Protein AF-A0A7X9QAF2-F1 (afdb_monomer_lite)

Sequence (113 aa):
MKENDALYNFYIQILHEELKFATGCTEPIAIAFCAAKAKDLLGSMPTEVKIIASGNVIKNAKSVVVPNTGGLRGVLSAAAAGIVVGKPCLELQILNDVSDEQKQEIRDFLNNT

Foldseek 3Di:
DDCPDPVNVVVVVVCVVPDDDAQPDQLLLVLLLVLLVVLVVVVHQDPDDDDDDDPVSQVVQAADADPPLVGDGGNLLSSLLSRLLNCNVCPRCSNVDADPVSSVSSVVVVVND

Secondary structure (DSSP, 8-state):
--TT-HHHHHHHHHHHHH----SS-HHHHHHHHHHHHHHHHHTS--S-------HHHHHHHTTSBPTTSSS-BHHHHHHHHHHHH--GGGGGGTTS---HHHHHHHHHHHH--

Structure (mmCIF, N/CA/C/O backbone):
data_AF-A0A7X9QAF2-F1
#
_entry.id   AF-A0A7X9QAF2-F1
#
loop_
_atom_site.group_PDB
_atom_site.id
_atom_site.type_symbol
_atom_site.label_atom_id
_atom_site.label_alt_id
_atom_site.label_comp_id
_atom_site.label_asym_id
_atom_site.label_entity_id
_atom_site.label_seq_id
_atom_site.pdbx_PDB_ins_code
_atom_site.Cartn_x
_atom_site.Cartn_y
_atom_site.Cartn_z
_atom_site.occupancy
_atom_site.B_iso_or_equiv
_atom_site.auth_seq_id
_atom_site.auth_comp_id
_atom_site.auth_asym_id
_atom_site.auth_atom_id
_atom_site.pdbx_PDB_model_num
ATOM 1 N N . MET A 1 1 ? 28.102 3.390 -27.218 1.00 63.66 1 MET A N 1
ATOM 2 C CA . MET A 1 1 ? 26.988 3.940 -28.023 1.00 63.66 1 MET A CA 1
ATOM 3 C C . MET A 1 1 ? 26.952 5.443 -27.835 1.00 63.66 1 MET A C 1
ATOM 5 O O . MET A 1 1 ? 27.233 5.892 -26.732 1.00 63.66 1 MET A O 1
ATOM 9 N N . LYS A 1 2 ? 26.682 6.206 -28.896 1.00 74.94 2 LYS A N 1
ATOM 10 C CA . LYS A 1 2 ? 26.456 7.658 -28.802 1.00 74.94 2 LYS A CA 1
ATOM 11 C C . LYS A 1 2 ? 24.963 7.893 -28.537 1.00 74.94 2 LYS A C 1
ATOM 13 O O . LYS A 1 2 ? 24.159 7.112 -29.031 1.00 74.94 2 LYS A O 1
ATOM 18 N N . GLU A 1 3 ? 24.599 8.950 -27.810 1.00 65.81 3 GLU A N 1
ATOM 19 C CA . GLU A 1 3 ? 23.197 9.266 -27.452 1.00 65.81 3 GLU A CA 1
ATOM 20 C C . GLU A 1 3 ? 22.252 9.417 -28.665 1.00 65.81 3 GLU A C 1
ATOM 22 O O . GLU A 1 3 ? 21.051 9.244 -28.529 1.00 65.81 3 GLU A O 1
ATOM 27 N N . ASN A 1 4 ? 22.779 9.651 -29.874 1.00 70.00 4 ASN A N 1
ATOM 28 C CA . ASN A 1 4 ? 21.989 9.782 -31.109 1.00 70.00 4 ASN A CA 1
ATOM 29 C C . ASN A 1 4 ? 21.878 8.486 -31.939 1.00 70.00 4 ASN A C 1
ATOM 31 O O . ASN A 1 4 ? 21.509 8.536 -33.112 1.00 70.00 4 ASN A O 1
ATOM 35 N N . ASP A 1 5 ? 22.246 7.333 -31.379 1.00 89.62 5 ASP A N 1
ATOM 36 C CA . ASP A 1 5 ? 22.100 6.035 -32.046 1.00 89.62 5 ASP A CA 1
ATOM 37 C C . ASP A 1 5 ? 20.641 5.545 -31.957 1.00 89.62 5 ASP A C 1
ATOM 39 O O . ASP A 1 5 ? 20.029 5.575 -30.888 1.00 89.62 5 ASP A O 1
ATOM 43 N N . ALA A 1 6 ? 20.072 5.063 -33.066 1.00 89.56 6 ALA A N 1
ATOM 44 C CA . ALA A 1 6 ? 18.711 4.523 -33.099 1.00 89.56 6 ALA A CA 1
ATOM 45 C C . ALA A 1 6 ? 18.531 3.364 -32.102 1.00 89.56 6 ALA A C 1
ATOM 47 O O . ALA A 1 6 ? 17.483 3.251 -31.467 1.00 89.56 6 ALA A O 1
ATOM 48 N N . LEU A 1 7 ? 19.576 2.551 -31.905 1.00 91.69 7 LEU A N 1
ATOM 49 C CA . LEU A 1 7 ? 19.562 1.469 -30.924 1.00 91.69 7 LEU A CA 1
ATOM 50 C C . LEU A 1 7 ? 19.567 1.997 -29.479 1.00 91.69 7 LEU A C 1
ATOM 52 O O . LEU A 1 7 ? 18.926 1.416 -28.608 1.00 91.69 7 LEU A O 1
ATOM 56 N N . TYR A 1 8 ? 20.259 3.112 -29.220 1.00 92.88 8 TYR A N 1
ATOM 57 C CA . TYR A 1 8 ? 20.258 3.766 -27.908 1.00 92.88 8 TYR A CA 1
ATOM 58 C C . TYR A 1 8 ? 18.861 4.288 -27.564 1.00 92.88 8 TYR A C 1
ATOM 60 O O . TYR A 1 8 ? 18.330 3.954 -26.506 1.00 92.88 8 TYR A O 1
ATOM 68 N N . ASN A 1 9 ? 18.234 5.019 -28.488 1.00 92.56 9 ASN A N 1
ATOM 69 C CA . ASN A 1 9 ? 16.885 5.551 -28.294 1.00 92.56 9 ASN A CA 1
ATOM 70 C C . ASN A 1 9 ? 15.840 4.442 -28.113 1.00 92.56 9 ASN A C 1
ATOM 72 O O . ASN A 1 9 ? 14.953 4.577 -27.274 1.00 92.56 9 ASN A O 1
ATOM 76 N N . PHE A 1 10 ? 15.981 3.323 -28.831 1.00 94.31 10 PHE A N 1
ATOM 77 C CA . PHE A 1 10 ? 15.115 2.156 -28.654 1.00 94.31 10 PHE A CA 1
ATOM 78 C C . PHE A 1 10 ? 15.210 1.568 -27.237 1.00 94.31 10 PHE A C 1
ATOM 80 O O . PHE A 1 10 ? 14.186 1.301 -26.612 1.00 94.31 10 PHE A O 1
ATOM 87 N N . TYR A 1 11 ? 16.418 1.424 -26.680 1.00 94.25 11 TYR A N 1
ATOM 88 C CA . TYR A 1 11 ? 16.568 0.954 -25.300 1.00 94.25 11 TYR A CA 1
ATOM 89 C C . TYR A 1 11 ? 16.025 1.945 -24.271 1.00 94.25 11 TYR A C 1
ATOM 91 O O . TYR A 1 11 ? 15.385 1.523 -23.312 1.00 94.25 11 TYR A O 1
ATOM 99 N N . ILE A 1 12 ? 16.236 3.249 -24.465 1.00 92.75 12 ILE A N 1
ATOM 100 C CA . ILE A 1 12 ? 15.651 4.273 -23.589 1.00 92.75 12 ILE A CA 1
ATOM 101 C C . ILE A 1 12 ? 14.121 4.200 -23.617 1.00 92.75 12 ILE A C 1
ATOM 103 O O . ILE A 1 12 ? 13.489 4.272 -22.564 1.00 92.75 12 ILE A O 1
ATOM 107 N N . GLN A 1 13 ? 13.523 3.989 -24.791 1.00 94.00 13 GLN A N 1
ATOM 108 C CA . GLN A 1 13 ? 12.080 3.815 -24.908 1.00 94.00 13 GLN A CA 1
ATOM 109 C C . GLN A 1 13 ? 11.587 2.589 -24.126 1.00 94.00 13 GLN A C 1
ATOM 111 O O . GLN A 1 13 ? 10.664 2.728 -23.328 1.00 94.00 13 GLN A O 1
ATOM 116 N N . ILE A 1 14 ? 12.242 1.430 -24.268 1.00 94.12 14 ILE A N 1
ATOM 117 C CA . ILE A 1 14 ? 11.908 0.229 -23.480 1.00 94.12 14 ILE A CA 1
ATOM 118 C C . ILE A 1 14 ? 11.986 0.529 -21.980 1.00 94.12 14 ILE A C 1
ATOM 120 O O . ILE A 1 14 ? 11.099 0.152 -21.223 1.00 94.12 14 ILE A O 1
ATOM 124 N N . LEU A 1 15 ? 13.023 1.238 -21.530 1.00 93.75 15 LEU A N 1
ATOM 125 C CA . LEU A 1 15 ? 13.149 1.597 -20.119 1.00 93.75 15 LEU A CA 1
ATOM 126 C C . LEU A 1 15 ? 12.002 2.502 -19.654 1.00 93.75 15 LEU A C 1
ATOM 128 O O . LEU A 1 15 ? 11.492 2.291 -18.561 1.00 93.75 15 LEU A O 1
ATOM 132 N N . HIS A 1 16 ? 11.553 3.467 -20.457 1.00 89.19 16 HIS A N 1
ATOM 133 C CA . HIS A 1 16 ? 10.383 4.285 -20.116 1.00 89.19 16 HIS A CA 1
ATOM 134 C C . HIS A 1 16 ? 9.073 3.488 -20.084 1.00 89.19 16 HIS A C 1
ATOM 136 O O . HIS A 1 16 ? 8.181 3.797 -19.290 1.00 89.19 16 HIS A O 1
ATOM 142 N N . GLU A 1 17 ? 8.947 2.474 -20.937 1.00 89.50 17 GLU A N 1
ATOM 143 C CA . GLU A 1 17 ? 7.773 1.603 -20.982 1.00 89.50 17 GLU A CA 1
ATOM 144 C C . GLU A 1 17 ? 7.731 0.657 -19.769 1.00 89.50 17 GLU A C 1
ATOM 146 O O . GLU A 1 17 ? 6.688 0.558 -19.110 1.00 89.50 17 GLU A O 1
ATOM 151 N N . GLU A 1 18 ? 8.868 0.049 -19.420 1.00 89.69 18 GLU A N 1
ATOM 152 C CA . GLU A 1 18 ? 8.979 -1.012 -18.411 1.00 89.69 18 GLU A CA 1
ATOM 153 C C . GLU A 1 18 ? 9.260 -0.500 -16.987 1.00 89.69 18 GLU A C 1
ATOM 155 O O . GLU A 1 18 ? 8.792 -1.085 -16.006 1.00 89.69 18 GLU A O 1
ATOM 160 N N . LEU A 1 19 ? 9.995 0.607 -16.823 1.00 88.25 19 LEU A N 1
ATOM 161 C CA . LEU A 1 19 ? 10.292 1.166 -15.502 1.00 88.25 19 LEU A CA 1
ATOM 162 C C . LEU A 1 19 ? 9.103 1.978 -14.988 1.00 88.25 19 LEU A C 1
ATOM 164 O O . LEU A 1 19 ? 8.957 3.172 -15.255 1.00 88.25 19 LEU A O 1
ATOM 168 N N . LYS A 1 20 ? 8.251 1.331 -14.194 1.00 82.50 20 LYS A N 1
ATOM 169 C CA . LYS A 1 20 ? 7.194 2.013 -13.444 1.00 82.50 2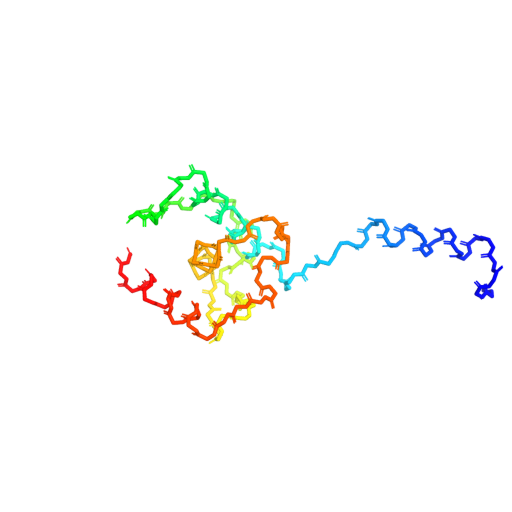0 LYS A CA 1
ATOM 170 C C . LYS A 1 20 ? 7.737 2.560 -12.126 1.00 82.50 20 LYS A C 1
ATOM 172 O O . LYS A 1 20 ? 8.388 1.848 -11.363 1.00 82.50 20 LYS A O 1
ATOM 177 N N . PHE A 1 21 ? 7.434 3.823 -11.839 1.00 81.62 21 PHE A N 1
ATOM 178 C CA . PHE A 1 21 ? 7.764 4.436 -10.556 1.00 81.62 21 PHE A CA 1
ATOM 179 C C . PHE A 1 21 ? 6.921 3.827 -9.433 1.00 81.62 21 PHE A C 1
ATOM 181 O O . PHE A 1 21 ? 5.707 3.668 -9.567 1.00 81.62 21 PHE A O 1
ATOM 188 N N . ALA A 1 22 ? 7.569 3.527 -8.311 1.00 84.62 22 ALA A N 1
ATOM 189 C CA . ALA A 1 22 ? 6.939 3.006 -7.107 1.00 84.62 22 ALA A CA 1
ATOM 190 C C . ALA A 1 22 ? 7.489 3.723 -5.870 1.00 84.62 22 ALA A C 1
ATOM 192 O O . ALA A 1 22 ? 8.667 4.089 -5.823 1.00 84.62 22 ALA A O 1
ATOM 193 N N . THR A 1 23 ? 6.649 3.907 -4.853 1.00 84.38 23 THR A N 1
ATOM 194 C CA . THR A 1 23 ? 7.055 4.524 -3.586 1.00 84.38 23 THR A CA 1
ATOM 195 C C . THR A 1 23 ? 7.585 3.460 -2.624 1.00 84.38 23 THR A C 1
ATOM 197 O O . THR A 1 23 ? 6.822 2.804 -1.930 1.00 84.38 23 THR A O 1
ATOM 200 N N . GLY A 1 24 ? 8.899 3.288 -2.507 1.00 82.75 24 GLY A N 1
ATOM 201 C CA . GLY A 1 24 ? 9.473 2.333 -1.545 1.00 82.75 24 GLY A CA 1
ATOM 202 C C . GLY A 1 24 ? 9.280 0.859 -1.938 1.00 82.75 24 GLY A C 1
ATOM 203 O O . GLY A 1 24 ? 9.290 0.522 -3.118 1.00 82.75 24 GLY A O 1
ATOM 204 N N . CYS A 1 25 ? 9.181 -0.043 -0.951 1.00 84.25 25 CYS A N 1
ATOM 205 C CA . CYS A 1 25 ? 9.076 -1.487 -1.204 1.00 84.25 25 CYS A CA 1
ATOM 206 C C . CYS A 1 25 ? 7.702 -1.874 -1.775 1.00 84.25 25 CYS A C 1
ATOM 208 O O . CYS A 1 25 ? 6.670 -1.386 -1.318 1.00 84.25 25 CYS A O 1
ATOM 210 N N . THR A 1 26 ? 7.677 -2.811 -2.722 1.00 89.38 26 THR A N 1
ATOM 211 C CA . THR A 1 26 ? 6.464 -3.177 -3.466 1.00 89.38 26 THR A CA 1
ATOM 212 C C . THR A 1 26 ? 5.386 -3.811 -2.586 1.00 89.38 26 THR A C 1
ATOM 214 O O . THR A 1 26 ? 4.206 -3.536 -2.772 1.00 89.38 26 THR A O 1
ATOM 217 N N . GLU A 1 27 ? 5.752 -4.626 -1.598 1.00 94.06 27 GLU A N 1
ATOM 218 C CA . GLU A 1 27 ? 4.798 -5.343 -0.748 1.00 94.06 27 GLU A CA 1
ATOM 219 C C . GLU A 1 27 ? 3.962 -4.439 0.173 1.00 94.06 27 GLU A C 1
ATOM 221 O O . GLU A 1 27 ? 2.734 -4.569 0.146 1.00 94.06 27 GLU A O 1
ATOM 226 N N . PRO A 1 28 ? 4.536 -3.516 0.974 1.00 93.62 28 PRO A N 1
ATOM 227 C CA . PRO A 1 28 ? 3.716 -2.593 1.759 1.00 93.62 28 PRO A CA 1
ATOM 228 C C . PRO A 1 28 ? 2.852 -1.696 0.865 1.00 93.62 28 PRO A C 1
ATOM 230 O O . PRO A 1 28 ? 1.706 -1.420 1.212 1.00 93.62 28 PRO A O 1
ATOM 233 N N . ILE A 1 29 ? 3.339 -1.300 -0.313 1.00 94.75 29 ILE A N 1
ATOM 234 C CA . ILE A 1 29 ? 2.535 -0.518 -1.257 1.00 94.75 29 ILE A CA 1
ATOM 235 C C . ILE A 1 29 ? 1.388 -1.327 -1.849 1.00 94.75 29 ILE A C 1
ATOM 237 O O . ILE A 1 29 ? 0.280 -0.811 -1.943 1.00 94.75 29 ILE A O 1
ATOM 241 N N . ALA A 1 30 ? 1.605 -2.597 -2.185 1.00 94.00 30 ALA A N 1
ATOM 242 C CA . ALA A 1 30 ? 0.537 -3.472 -2.653 1.00 94.00 30 ALA A CA 1
ATOM 243 C C . ALA A 1 30 ? -0.566 -3.618 -1.592 1.00 94.00 30 ALA A C 1
ATOM 245 O O . ALA A 1 30 ? -1.748 -3.536 -1.916 1.00 94.00 30 ALA A O 1
ATOM 246 N N . ILE A 1 31 ? -0.194 -3.760 -0.313 1.00 95.62 31 ILE A N 1
ATOM 247 C CA . ILE A 1 31 ? -1.156 -3.791 0.800 1.00 95.62 31 ILE A CA 1
ATOM 248 C C . ILE A 1 31 ? -1.924 -2.465 0.891 1.00 95.62 31 ILE A C 1
ATOM 250 O O . ILE A 1 31 ? -3.152 -2.485 0.973 1.00 95.62 31 ILE A O 1
ATOM 254 N N . ALA A 1 32 ? -1.226 -1.326 0.845 1.00 95.94 32 ALA A N 1
ATOM 255 C CA . ALA A 1 32 ? -1.849 -0.003 0.894 1.00 95.94 32 ALA A CA 1
ATOM 256 C C . ALA A 1 32 ? -2.815 0.217 -0.281 1.00 95.94 32 ALA A C 1
ATOM 258 O O . ALA A 1 32 ? -3.950 0.643 -0.085 1.00 95.94 32 ALA A O 1
ATOM 259 N N . PHE A 1 33 ? -2.401 -0.134 -1.497 1.00 95.69 33 PHE A N 1
ATOM 260 C CA . PHE A 1 33 ? -3.225 -0.040 -2.695 1.00 95.69 33 PHE A CA 1
ATOM 261 C C . PHE A 1 33 ? -4.491 -0.899 -2.588 1.00 95.69 33 PHE A C 1
ATOM 263 O O . PHE A 1 33 ? -5.591 -0.400 -2.826 1.00 95.69 33 PHE A O 1
ATOM 270 N N . CYS A 1 34 ? -4.362 -2.161 -2.167 1.00 95.81 34 CYS A N 1
ATOM 271 C CA . CYS A 1 34 ? -5.508 -3.044 -1.950 1.00 95.81 34 CYS A CA 1
ATO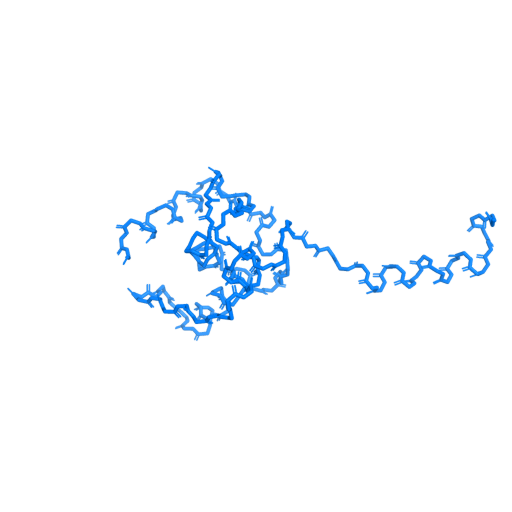M 272 C C . CYS A 1 34 ? -6.471 -2.479 -0.898 1.00 95.81 34 CYS A C 1
ATOM 274 O O . CYS A 1 34 ? -7.683 -2.502 -1.101 1.00 95.81 34 CYS A O 1
ATOM 276 N N . ALA A 1 35 ? -5.946 -1.939 0.204 1.00 96.44 35 ALA A N 1
ATOM 277 C CA . ALA A 1 35 ? -6.757 -1.365 1.272 1.00 96.44 35 ALA A CA 1
ATOM 278 C C . ALA A 1 35 ? -7.475 -0.075 0.825 1.00 96.44 35 ALA A C 1
ATOM 280 O O . ALA A 1 35 ? -8.656 0.114 1.114 1.00 96.44 35 ALA A O 1
ATOM 281 N N . ALA A 1 36 ? -6.801 0.768 0.038 1.00 96.44 36 ALA A N 1
ATOM 282 C CA . ALA A 1 36 ? -7.398 1.949 -0.574 1.00 96.44 36 ALA A CA 1
ATOM 283 C C . ALA A 1 36 ? -8.506 1.584 -1.565 1.00 96.44 36 ALA A C 1
ATOM 285 O O . ALA A 1 36 ? -9.579 2.180 -1.528 1.00 96.44 36 ALA A O 1
ATOM 286 N N . LYS A 1 37 ? -8.276 0.579 -2.422 1.00 96.56 37 LYS A N 1
ATOM 287 C CA . LYS A 1 37 ? -9.301 0.062 -3.337 1.00 96.56 37 LYS A CA 1
ATOM 288 C C . LYS A 1 37 ? -10.487 -0.535 -2.591 1.00 96.56 37 LYS A C 1
ATOM 290 O O . LYS A 1 37 ? -11.619 -0.314 -3.003 1.00 96.56 37 LYS A O 1
ATOM 295 N N . ALA A 1 38 ? -10.253 -1.241 -1.488 1.00 96.12 38 ALA A N 1
ATOM 296 C CA . ALA A 1 38 ? -11.332 -1.763 -0.658 1.00 96.12 38 ALA A CA 1
ATOM 297 C C . ALA A 1 38 ? -12.191 -0.633 -0.063 1.00 96.12 38 ALA A C 1
ATOM 299 O O . ALA A 1 38 ? -13.413 -0.705 -0.156 1.00 96.12 38 ALA A O 1
ATOM 300 N N . LYS A 1 39 ? -11.576 0.432 0.477 1.00 95.50 39 LYS A N 1
ATOM 301 C CA . LYS A 1 39 ? -12.304 1.626 0.948 1.00 95.50 39 LYS A CA 1
ATOM 302 C C . LYS A 1 39 ? -13.075 2.315 -0.181 1.00 95.50 39 LYS A C 1
ATOM 304 O O . LYS A 1 39 ? -14.228 2.675 0.015 1.00 95.50 39 LYS A O 1
ATOM 309 N N . ASP A 1 40 ? -12.443 2.503 -1.338 1.00 95.81 40 ASP A N 1
ATOM 310 C CA . ASP A 1 40 ? -13.042 3.138 -2.522 1.00 95.81 40 ASP A CA 1
ATOM 311 C C . ASP A 1 40 ? -14.308 2.389 -2.969 1.00 95.81 40 ASP A C 1
ATOM 313 O O . ASP A 1 40 ? -15.365 2.988 -3.143 1.00 95.81 40 ASP A O 1
ATOM 317 N N . LEU A 1 41 ? -14.236 1.054 -3.031 1.00 95.81 41 LEU A N 1
ATOM 318 C CA . LEU A 1 41 ? -15.384 0.193 -3.329 1.00 95.81 41 LEU A CA 1
ATOM 319 C C . LEU A 1 41 ? -16.449 0.201 -2.224 1.00 95.81 41 LEU A C 1
ATOM 321 O O . LEU A 1 41 ? -17.637 0.112 -2.522 1.00 95.81 41 LEU A O 1
ATOM 325 N N . LEU A 1 42 ? -16.036 0.288 -0.957 1.00 95.81 42 LEU A N 1
ATOM 326 C CA . LEU A 1 42 ? -16.944 0.374 0.188 1.00 95.81 42 LEU A CA 1
ATOM 327 C C . LEU A 1 42 ? -17.675 1.728 0.249 1.00 95.81 42 LEU A C 1
ATOM 329 O O . LEU A 1 42 ? -18.767 1.812 0.809 1.00 95.81 42 LEU A O 1
ATOM 333 N N . GLY A 1 43 ? -17.072 2.795 -0.284 1.00 95.50 43 GLY A N 1
ATOM 334 C CA . GLY A 1 43 ? -17.620 4.154 -0.297 1.00 95.50 43 GLY A CA 1
ATOM 335 C C . GLY A 1 43 ? -17.652 4.850 1.071 1.00 95.50 43 GLY A C 1
ATOM 336 O O . GLY A 1 43 ? -18.205 5.941 1.192 1.00 95.50 43 GLY A O 1
ATOM 337 N N . SER A 1 44 ? -17.084 4.240 2.114 1.00 94.62 44 SER A N 1
ATOM 338 C CA . SER A 1 44 ? -17.046 4.786 3.476 1.00 94.62 44 SER A CA 1
ATOM 339 C C . SER A 1 44 ? -15.841 4.256 4.264 1.00 94.62 44 SER A C 1
ATOM 341 O O . SER A 1 44 ? -15.100 3.398 3.781 1.00 94.62 44 SER A O 1
ATOM 343 N N . MET A 1 45 ? -15.604 4.794 5.466 1.00 93.00 45 MET A N 1
ATOM 344 C CA . MET A 1 45 ? -14.525 4.310 6.332 1.00 93.00 45 MET A CA 1
ATOM 345 C C . MET A 1 45 ? -14.876 2.929 6.909 1.00 93.00 45 MET A C 1
ATOM 347 O O . MET A 1 45 ? -15.952 2.781 7.491 1.00 93.00 45 MET A O 1
ATOM 351 N N . PRO A 1 46 ? -13.992 1.923 6.771 1.00 93.75 46 PRO A N 1
ATOM 352 C CA . PRO A 1 46 ? -14.253 0.590 7.299 1.00 93.75 46 PRO A CA 1
ATOM 353 C C . PRO A 1 46 ? -14.201 0.581 8.831 1.00 93.75 46 PRO A C 1
ATOM 355 O O . PRO A 1 46 ? -13.355 1.241 9.430 1.00 93.75 46 PRO A O 1
ATOM 358 N N . THR A 1 47 ? -15.077 -0.210 9.451 1.00 91.44 47 THR A N 1
ATOM 359 C CA . THR A 1 47 ? -15.097 -0.447 10.907 1.00 91.44 47 THR A CA 1
ATOM 360 C C . THR A 1 47 ? -14.224 -1.627 11.330 1.00 91.44 47 THR A C 1
ATOM 362 O O . THR A 1 47 ? -13.796 -1.695 12.473 1.00 91.44 47 THR A O 1
ATOM 365 N N . GLU A 1 48 ? -13.980 -2.574 10.423 1.00 91.88 48 GLU A N 1
ATOM 366 C CA . GLU A 1 48 ? -13.130 -3.744 10.644 1.00 91.88 48 GLU A CA 1
ATOM 367 C C . GLU A 1 48 ? -12.353 -4.044 9.359 1.00 91.88 48 GLU A C 1
ATOM 369 O O . GLU A 1 48 ? -12.892 -3.949 8.252 1.00 91.88 48 GLU A O 1
ATOM 374 N N . VAL A 1 49 ? -11.079 -4.415 9.499 1.00 92.75 49 VAL A N 1
ATOM 375 C CA . VAL A 1 49 ? -10.205 -4.741 8.369 1.00 92.75 49 VAL A CA 1
ATOM 376 C C . VAL A 1 49 ? -9.520 -6.076 8.620 1.00 92.75 49 VAL A C 1
ATOM 378 O O . VAL A 1 49 ? -8.718 -6.221 9.540 1.00 92.75 49 VAL A O 1
ATOM 381 N N . LYS A 1 50 ? -9.776 -7.051 7.744 1.00 94.69 50 LYS A N 1
ATOM 382 C CA . LYS A 1 50 ? -9.095 -8.349 7.753 1.00 94.69 50 LYS A CA 1
ATOM 383 C C . LYS A 1 50 ? -8.144 -8.460 6.568 1.00 94.69 50 LYS A C 1
ATOM 385 O O . LYS A 1 50 ? -8.572 -8.455 5.417 1.00 94.69 50 LYS A O 1
ATOM 390 N N . ILE A 1 51 ? -6.854 -8.618 6.853 1.00 94.00 51 ILE A N 1
ATOM 391 C CA . ILE A 1 51 ? -5.808 -8.753 5.832 1.00 94.00 51 ILE A CA 1
ATOM 392 C C . ILE A 1 51 ? -5.403 -10.221 5.727 1.00 94.00 51 ILE A C 1
ATOM 394 O O . ILE A 1 51 ? -4.975 -10.829 6.707 1.00 94.00 51 ILE A O 1
ATOM 398 N N . ILE A 1 52 ? -5.510 -10.785 4.525 1.00 95.25 52 ILE A N 1
ATOM 399 C CA . ILE A 1 52 ? -5.053 -12.141 4.214 1.00 95.25 52 ILE A CA 1
ATOM 400 C C . ILE A 1 52 ? -4.040 -12.028 3.081 1.00 95.25 52 ILE A C 1
ATOM 402 O O . ILE A 1 52 ? -4.350 -11.520 2.008 1.00 95.25 52 ILE A O 1
ATOM 406 N N . ALA A 1 53 ? -2.818 -12.485 3.330 1.00 94.31 53 ALA A N 1
ATOM 407 C CA . ALA A 1 53 ? -1.734 -12.444 2.362 1.00 94.31 53 ALA A CA 1
ATOM 408 C C . ALA A 1 53 ? -0.847 -13.684 2.504 1.00 94.31 53 ALA A C 1
ATOM 410 O O . ALA A 1 53 ? -0.879 -14.378 3.523 1.00 94.31 53 ALA A O 1
ATOM 411 N N . SER A 1 54 ? -0.035 -13.963 1.484 1.00 96.69 54 SER A N 1
ATOM 412 C CA . SER A 1 54 ? 0.944 -15.047 1.561 1.00 96.69 54 SER A CA 1
ATOM 413 C C . SER A 1 54 ? 2.008 -14.751 2.623 1.00 96.69 54 SER A C 1
ATOM 415 O O . SER A 1 54 ? 2.324 -13.593 2.911 1.00 96.69 54 SER A O 1
ATOM 417 N N . GLY A 1 55 ? 2.629 -15.802 3.168 1.00 96.06 55 GLY A N 1
ATOM 418 C CA . GLY A 1 55 ? 3.719 -15.647 4.137 1.00 96.06 55 GLY A CA 1
ATOM 419 C C . GLY A 1 55 ? 4.887 -14.805 3.606 1.00 96.06 55 GLY A C 1
ATOM 420 O O . GLY A 1 55 ? 5.525 -14.095 4.378 1.00 96.06 55 GLY A O 1
ATOM 421 N N . ASN A 1 56 ? 5.124 -14.812 2.289 1.00 95.38 56 ASN A N 1
ATOM 422 C CA . ASN A 1 56 ? 6.149 -13.986 1.648 1.00 95.38 56 ASN A CA 1
ATOM 423 C C . ASN A 1 56 ? 5.807 -12.494 1.698 1.00 95.38 56 ASN A C 1
ATOM 425 O O . ASN A 1 56 ? 6.656 -11.702 2.100 1.00 95.38 56 ASN A O 1
ATOM 429 N N . VAL A 1 57 ? 4.564 -12.123 1.367 1.00 94.88 57 VAL A N 1
ATOM 430 C CA . VAL A 1 57 ? 4.102 -10.727 1.454 1.00 94.88 57 VAL A CA 1
ATOM 431 C C . VAL A 1 57 ? 4.177 -10.242 2.898 1.00 94.88 57 VAL A C 1
ATOM 433 O O . VAL A 1 57 ? 4.722 -9.174 3.164 1.00 94.88 57 VAL A O 1
ATOM 436 N N . ILE A 1 58 ? 3.707 -11.059 3.848 1.00 94.56 58 ILE A N 1
ATOM 437 C CA . ILE A 1 58 ? 3.764 -10.715 5.272 1.00 94.56 58 ILE A CA 1
ATOM 438 C C . ILE A 1 58 ? 5.218 -10.525 5.710 1.00 94.56 58 ILE A C 1
ATOM 440 O O . ILE A 1 58 ? 5.536 -9.490 6.285 1.00 94.56 58 ILE A O 1
ATOM 444 N N . LYS A 1 59 ? 6.115 -11.474 5.416 1.00 95.12 59 LYS A N 1
ATOM 445 C CA . LYS A 1 59 ? 7.538 -11.395 5.784 1.00 95.12 59 LYS A CA 1
ATOM 446 C C . LYS A 1 59 ? 8.200 -10.126 5.242 1.00 95.12 59 LYS A C 1
ATOM 448 O O . LYS A 1 59 ? 8.903 -9.455 5.993 1.00 95.12 59 LYS A O 1
ATOM 453 N N . ASN A 1 60 ? 7.957 -9.796 3.974 1.00 93.81 60 ASN A N 1
ATOM 454 C CA . ASN A 1 60 ? 8.593 -8.659 3.312 1.00 93.81 60 ASN A CA 1
ATOM 455 C C . ASN A 1 60 ? 7.997 -7.312 3.751 1.00 93.81 60 ASN A C 1
ATOM 457 O O . ASN A 1 60 ? 8.710 -6.317 3.765 1.00 93.81 60 ASN A O 1
ATOM 461 N N . ALA A 1 61 ? 6.731 -7.266 4.176 1.00 94.62 61 ALA A N 1
ATOM 462 C CA . ALA A 1 61 ? 6.100 -6.035 4.655 1.00 94.62 61 ALA A CA 1
ATOM 463 C C . ALA A 1 61 ? 6.226 -5.818 6.176 1.00 94.62 61 ALA A C 1
ATOM 465 O O . ALA A 1 61 ? 6.166 -4.679 6.631 1.00 94.62 61 ALA A O 1
ATOM 466 N N . LYS A 1 62 ? 6.404 -6.878 6.982 1.00 92.00 62 LYS A N 1
ATOM 467 C CA . LYS A 1 62 ? 6.236 -6.868 8.453 1.00 92.00 62 LYS A CA 1
ATOM 468 C C . LYS A 1 62 ? 7.043 -5.804 9.200 1.00 92.00 62 LYS A C 1
ATOM 470 O O . LYS A 1 62 ? 6.548 -5.273 10.190 1.00 92.00 62 LYS A O 1
ATOM 475 N N . SER A 1 63 ? 8.265 -5.507 8.767 1.00 92.06 63 SER A N 1
ATOM 476 C CA . SER A 1 63 ? 9.182 -4.615 9.502 1.00 92.06 63 SER A CA 1
ATOM 477 C C . SER A 1 63 ? 9.666 -3.418 8.686 1.00 92.06 63 SER A C 1
ATOM 479 O O . SER A 1 63 ? 10.481 -2.631 9.175 1.00 92.06 63 SER A O 1
ATOM 481 N N . VAL A 1 64 ? 9.160 -3.270 7.462 1.00 93.94 64 VAL A N 1
ATOM 482 C CA . VAL A 1 64 ? 9.527 -2.187 6.550 1.00 93.94 64 VAL A CA 1
ATOM 483 C C . VAL A 1 64 ? 8.818 -0.900 6.961 1.00 93.94 64 VAL A C 1
ATOM 485 O O . VAL A 1 64 ? 7.675 -0.927 7.423 1.00 93.94 64 VAL A O 1
ATOM 488 N N . VAL A 1 65 ? 9.522 0.223 6.817 1.00 94.25 65 VAL A N 1
ATOM 489 C CA . VAL A 1 65 ? 8.956 1.561 7.012 1.00 94.25 65 VAL A CA 1
ATOM 490 C C . VAL A 1 65 ? 7.996 1.863 5.873 1.00 94.25 65 VAL A C 1
ATOM 492 O O . VAL A 1 65 ? 8.363 1.767 4.704 1.00 94.25 65 VAL A O 1
ATOM 495 N N . VAL A 1 66 ? 6.773 2.247 6.223 1.00 94.75 66 VAL A N 1
ATOM 496 C CA . VAL A 1 66 ? 5.767 2.661 5.250 1.00 94.75 66 VAL A CA 1
ATOM 497 C C . VAL A 1 66 ? 6.096 4.095 4.813 1.00 94.75 66 VAL A C 1
ATOM 499 O O . VAL A 1 66 ? 6.182 4.980 5.675 1.00 94.75 66 VAL A O 1
ATOM 502 N N . PRO A 1 67 ? 6.320 4.352 3.513 1.00 92.62 67 PRO A N 1
ATOM 503 C CA . PRO A 1 67 ? 6.742 5.664 3.028 1.00 92.62 67 PRO A CA 1
ATOM 504 C C . PRO A 1 67 ? 5.811 6.791 3.465 1.00 92.62 67 PRO A C 1
ATOM 506 O O . PRO A 1 67 ? 4.599 6.612 3.516 1.00 92.62 67 PRO A O 1
ATOM 509 N N . ASN A 1 68 ? 6.389 7.951 3.784 1.00 93.69 68 ASN A N 1
ATOM 510 C CA . ASN A 1 68 ? 5.660 9.185 4.100 1.00 93.69 68 ASN A CA 1
ATOM 511 C C . ASN A 1 68 ? 4.650 9.098 5.264 1.00 93.69 68 ASN A C 1
ATOM 513 O O . ASN A 1 68 ? 3.867 10.014 5.472 1.00 93.69 68 ASN A O 1
ATOM 517 N N . THR A 1 69 ? 4.724 8.062 6.106 1.00 93.94 69 THR A N 1
ATOM 518 C CA . THR A 1 69 ? 3.855 7.902 7.293 1.00 93.94 69 THR A CA 1
ATOM 519 C C . THR A 1 69 ? 4.461 8.430 8.600 1.00 93.94 69 THR A C 1
ATOM 521 O O . THR A 1 69 ? 3.916 8.222 9.683 1.00 93.94 69 THR A O 1
ATOM 524 N N . GLY A 1 70 ? 5.630 9.077 8.550 1.00 92.00 70 GLY A N 1
ATOM 525 C CA . GLY A 1 70 ? 6.333 9.517 9.762 1.00 92.00 70 GLY A CA 1
ATOM 526 C C . GLY A 1 70 ? 6.908 8.357 10.587 1.00 92.00 70 GLY A C 1
ATOM 527 O O . GLY A 1 70 ? 6.905 8.405 11.8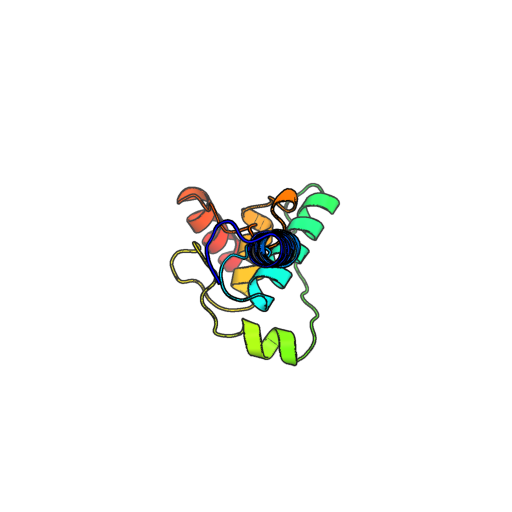17 1.00 92.00 70 GLY A O 1
ATOM 528 N N . GLY A 1 71 ? 7.377 7.302 9.911 1.00 94.00 71 GLY A N 1
ATOM 529 C CA . GLY A 1 71 ? 8.130 6.202 10.522 1.00 94.00 71 GLY A CA 1
ATOM 530 C C . GLY A 1 71 ? 7.309 4.981 10.940 1.00 94.00 71 GLY A C 1
ATOM 531 O O . GLY A 1 71 ? 7.876 4.081 11.564 1.00 94.00 71 GLY A O 1
ATOM 532 N N . LEU A 1 72 ? 6.016 4.915 10.599 1.00 95.44 72 LEU A N 1
ATOM 533 C CA . LEU A 1 72 ? 5.195 3.732 10.864 1.00 95.44 72 LEU A CA 1
ATOM 534 C C . LEU A 1 72 ? 5.702 2.525 10.066 1.00 95.44 72 LEU A C 1
ATOM 536 O O . LEU A 1 72 ? 6.320 2.663 9.007 1.00 95.44 72 LEU A O 1
ATOM 540 N N . ARG A 1 73 ? 5.470 1.322 10.597 1.00 96.12 73 ARG A N 1
ATOM 541 C CA . ARG A 1 73 ? 6.026 0.079 10.048 1.00 96.12 73 ARG A CA 1
ATOM 542 C C . ARG A 1 73 ? 4.997 -1.031 9.979 1.00 96.12 73 ARG A C 1
ATOM 544 O O . ARG A 1 73 ? 4.081 -1.096 10.799 1.00 96.12 73 ARG A O 1
ATOM 551 N N . GLY A 1 74 ? 5.213 -1.949 9.047 1.00 95.50 74 GLY A N 1
ATOM 552 C CA . GLY A 1 74 ? 4.479 -3.205 9.007 1.00 95.50 74 GLY A CA 1
ATOM 553 C C . GLY A 1 74 ? 3.178 -3.178 8.213 1.00 95.50 74 GLY A C 1
ATOM 554 O O . GLY A 1 74 ? 2.740 -2.154 7.691 1.00 95.50 74 GLY A O 1
ATOM 555 N N . VAL A 1 75 ? 2.557 -4.357 8.156 1.00 96.25 75 VAL A N 1
ATOM 556 C CA . VAL A 1 75 ? 1.348 -4.652 7.369 1.00 96.25 75 VAL A CA 1
ATOM 557 C C . VAL A 1 75 ? 0.164 -3.771 7.777 1.00 96.25 75 VAL A C 1
ATOM 559 O O . VAL A 1 75 ? -0.509 -3.223 6.909 1.00 96.25 75 VAL A O 1
ATOM 562 N N . LEU A 1 76 ? -0.068 -3.604 9.083 1.00 95.62 76 LEU A N 1
ATOM 563 C CA . LEU A 1 76 ? -1.195 -2.812 9.591 1.00 95.62 76 LEU A CA 1
ATOM 564 C C . LEU A 1 76 ? -1.051 -1.338 9.214 1.00 95.62 76 LEU A C 1
ATOM 566 O O . LEU A 1 76 ? -1.978 -0.749 8.670 1.00 95.62 76 LEU A O 1
ATOM 570 N N . SER A 1 77 ? 0.142 -0.776 9.414 1.00 96.00 77 SER A N 1
ATOM 571 C CA . SER A 1 77 ? 0.445 0.606 9.035 1.00 96.00 77 SER A CA 1
ATOM 572 C C . SER A 1 77 ? 0.276 0.840 7.536 1.00 96.00 77 SER A C 1
ATOM 574 O O . SER A 1 77 ? -0.234 1.880 7.135 1.00 96.00 77 SER A O 1
ATOM 576 N N . ALA A 1 78 ? 0.675 -0.125 6.703 1.00 96.19 78 ALA A N 1
ATOM 577 C CA . ALA A 1 78 ? 0.513 -0.033 5.256 1.00 96.19 78 ALA A CA 1
ATOM 578 C C . ALA A 1 78 ? -0.969 -0.016 4.851 1.00 96.19 78 ALA A C 1
ATOM 580 O O . ALA A 1 78 ? -1.383 0.827 4.059 1.00 96.19 78 ALA A O 1
ATOM 581 N N . ALA A 1 79 ? -1.782 -0.903 5.431 1.00 96.69 79 ALA A N 1
ATOM 582 C CA . ALA A 1 79 ? -3.216 -0.936 5.166 1.00 96.69 79 ALA A CA 1
ATOM 583 C C . ALA A 1 79 ? -3.922 0.334 5.660 1.00 96.69 79 ALA A C 1
ATOM 585 O O . ALA A 1 79 ? -4.687 0.932 4.906 1.00 96.69 79 ALA A O 1
ATOM 586 N N . ALA A 1 80 ? -3.621 0.782 6.882 1.00 96.69 80 ALA A N 1
ATOM 587 C CA . ALA A 1 80 ? -4.161 2.017 7.442 1.00 96.69 80 ALA A CA 1
ATOM 588 C C . ALA A 1 80 ? -3.795 3.234 6.580 1.00 96.69 80 ALA A C 1
ATOM 590 O O . ALA A 1 80 ? -4.668 4.032 6.253 1.00 96.69 80 ALA A O 1
ATOM 591 N N . ALA A 1 81 ? -2.539 3.335 6.129 1.00 96.38 81 ALA A N 1
ATOM 592 C CA . ALA A 1 81 ? -2.107 4.385 5.210 1.00 96.38 81 ALA A CA 1
ATOM 593 C C . ALA A 1 81 ? -2.890 4.361 3.892 1.00 96.38 81 ALA A C 1
ATOM 595 O O . ALA A 1 81 ? -3.360 5.400 3.440 1.00 96.38 81 ALA A O 1
ATOM 596 N N . GLY A 1 82 ? -3.091 3.178 3.307 1.00 96.31 82 GLY A N 1
ATOM 597 C CA . GLY A 1 82 ? -3.914 3.015 2.110 1.00 96.31 82 GLY A CA 1
ATOM 598 C C . GLY A 1 82 ? -5.359 3.482 2.300 1.00 96.31 82 GLY A C 1
ATOM 599 O O . GLY A 1 82 ? -5.876 4.253 1.492 1.00 96.31 82 GLY A O 1
ATOM 600 N N . ILE A 1 83 ? -5.996 3.053 3.391 1.00 96.69 83 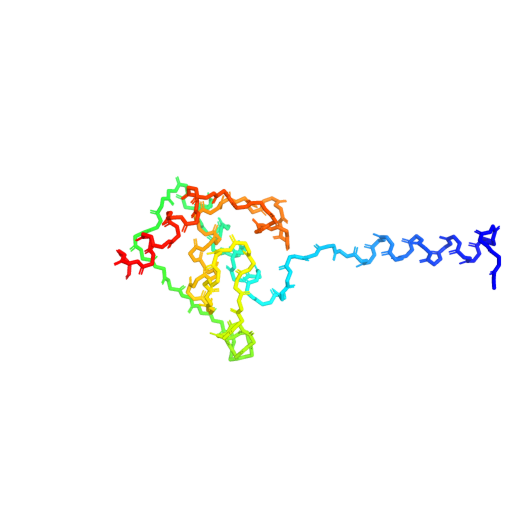ILE A N 1
ATOM 601 C CA . ILE A 1 83 ? -7.373 3.426 3.742 1.00 96.69 83 ILE A CA 1
ATOM 602 C C . ILE A 1 83 ? -7.477 4.938 3.941 1.00 96.69 83 ILE A C 1
ATOM 604 O O . ILE A 1 83 ? -8.330 5.583 3.337 1.00 96.69 83 ILE A O 1
ATOM 608 N N . VAL A 1 84 ? -6.613 5.532 4.758 1.00 96.12 84 VAL A N 1
ATOM 609 C CA . VAL A 1 84 ? -6.702 6.961 5.077 1.00 96.12 84 VAL A CA 1
ATOM 610 C C . VAL A 1 84 ? -6.413 7.820 3.848 1.00 96.12 84 VAL A C 1
ATOM 612 O O . VAL A 1 84 ? -7.253 8.638 3.478 1.00 96.12 84 VAL A O 1
ATOM 615 N N . VAL A 1 85 ? -5.296 7.577 3.152 1.00 94.62 85 VAL A N 1
ATOM 616 C CA . VAL A 1 85 ? -4.890 8.390 1.993 1.00 94.62 85 VAL A CA 1
ATOM 617 C C . VAL A 1 85 ? -5.875 8.249 0.831 1.00 94.62 85 VAL A C 1
ATOM 619 O O . VAL A 1 85 ? -6.200 9.246 0.191 1.00 94.62 85 VAL A O 1
ATOM 622 N N . GLY A 1 86 ? -6.378 7.037 0.568 1.00 82.19 86 GLY A N 1
ATOM 623 C CA . GLY A 1 86 ? -7.548 6.822 -0.288 1.00 82.19 86 GLY A CA 1
ATOM 624 C C . GLY A 1 86 ? -7.408 7.288 -1.743 1.00 82.19 86 GLY A C 1
ATOM 625 O O . GLY A 1 86 ? -8.386 7.748 -2.323 1.00 82.19 86 GLY A O 1
ATOM 626 N N . LYS A 1 87 ? -6.220 7.176 -2.354 1.00 88.56 87 LYS A N 1
ATOM 627 C CA . LYS A 1 87 ? -5.972 7.570 -3.760 1.00 88.56 87 LYS A CA 1
ATOM 628 C C . LYS A 1 87 ? -5.533 6.389 -4.632 1.00 88.56 87 LYS A C 1
ATOM 630 O O . LYS A 1 87 ? -4.412 6.373 -5.142 1.00 88.56 87 LYS A O 1
ATOM 635 N N . PRO A 1 88 ? -6.385 5.375 -4.843 1.00 88.00 88 PRO A N 1
ATOM 636 C CA . PRO A 1 88 ? -5.962 4.175 -5.549 1.00 88.00 88 PRO A CA 1
ATOM 637 C C . PRO A 1 88 ? -5.706 4.398 -7.051 1.00 88.00 88 PRO A C 1
ATOM 639 O O . PRO A 1 88 ? -5.127 3.536 -7.693 1.00 88.00 88 PRO A O 1
ATOM 642 N N . CYS A 1 89 ? -6.079 5.538 -7.637 1.00 90.50 89 CYS A N 1
ATOM 643 C CA . CYS A 1 89 ? -5.678 5.900 -9.005 1.00 90.50 89 CYS A CA 1
ATOM 644 C C . CYS A 1 89 ? -4.163 6.113 -9.174 1.00 90.50 89 CYS A C 1
ATOM 646 O O . CYS A 1 89 ? -3.680 6.124 -10.300 1.00 90.50 89 CYS A O 1
ATOM 648 N N . LEU A 1 90 ? -3.419 6.270 -8.075 1.00 89.50 90 LEU A N 1
ATOM 649 C CA . LEU A 1 90 ? -1.967 6.447 -8.086 1.00 89.50 90 LEU A CA 1
ATOM 650 C C . LEU A 1 90 ? -1.194 5.119 -8.041 1.00 89.50 90 LEU A C 1
ATOM 652 O O . LEU A 1 90 ? 0.032 5.140 -8.044 1.00 89.50 90 LEU A O 1
ATOM 656 N N . GLU A 1 91 ? -1.877 3.970 -7.995 1.00 89.31 91 GLU A N 1
ATOM 657 C CA . GLU A 1 91 ? -1.262 2.633 -8.034 1.00 89.31 91 GLU A CA 1
ATOM 658 C C . GLU A 1 91 ? -0.084 2.474 -7.049 1.00 89.31 91 GLU A C 1
ATOM 660 O O . GLU A 1 91 ? -0.249 2.653 -5.840 1.00 89.31 91 GLU A O 1
ATOM 665 N N . LEU A 1 92 ? 1.118 2.167 -7.554 1.00 88.31 92 LEU A N 1
ATOM 666 C CA . LEU A 1 92 ? 2.331 1.979 -6.753 1.00 88.31 92 LEU A CA 1
ATOM 667 C C . LEU A 1 92 ? 2.893 3.283 -6.163 1.00 88.31 92 LEU A C 1
ATOM 669 O O . LEU A 1 92 ? 3.876 3.258 -5.422 1.00 88.31 92 LEU A O 1
ATOM 673 N N . GLN A 1 93 ? 2.273 4.414 -6.486 1.00 91.06 93 GLN A N 1
ATOM 674 C CA . GLN A 1 93 ? 2.621 5.746 -6.009 1.00 91.06 93 GLN A CA 1
ATOM 675 C C . GLN A 1 93 ? 1.615 6.299 -4.993 1.00 91.06 93 GLN A C 1
ATOM 677 O O . GLN A 1 93 ? 1.657 7.481 -4.654 1.00 91.06 93 GLN A O 1
ATOM 682 N N . ILE A 1 94 ? 0.710 5.458 -4.479 1.00 92.50 94 ILE A N 1
ATOM 683 C CA . ILE A 1 94 ? -0.384 5.868 -3.588 1.00 92.50 94 ILE A CA 1
ATOM 684 C C . ILE A 1 94 ? 0.058 6.628 -2.332 1.00 92.50 94 ILE A C 1
ATOM 686 O O . ILE A 1 94 ? -0.710 7.433 -1.815 1.00 92.50 94 ILE A O 1
ATOM 690 N N . LEU A 1 95 ? 1.294 6.423 -1.868 1.00 93.81 95 LEU A N 1
ATOM 691 C CA . LEU A 1 95 ? 1.849 7.100 -0.692 1.00 93.81 95 LEU A CA 1
ATOM 692 C C . LEU A 1 95 ? 2.894 8.171 -1.038 1.00 93.81 95 LEU A C 1
ATOM 694 O O . LEU A 1 95 ? 3.652 8.565 -0.158 1.00 93.81 95 LEU A O 1
ATOM 698 N N . ASN A 1 96 ? 2.981 8.642 -2.287 1.00 91.56 96 ASN A N 1
ATOM 699 C CA . ASN A 1 96 ? 3.937 9.696 -2.662 1.00 91.56 96 ASN A CA 1
ATOM 700 C C . ASN A 1 96 ? 3.684 11.018 -1.933 1.00 91.56 96 ASN A C 1
ATOM 702 O O . ASN A 1 96 ? 4.639 11.713 -1.600 1.00 91.56 96 ASN A O 1
ATOM 706 N N . ASP A 1 97 ? 2.417 11.342 -1.686 1.00 89.44 97 ASP A N 1
ATOM 707 C CA . ASP A 1 97 ? 2.003 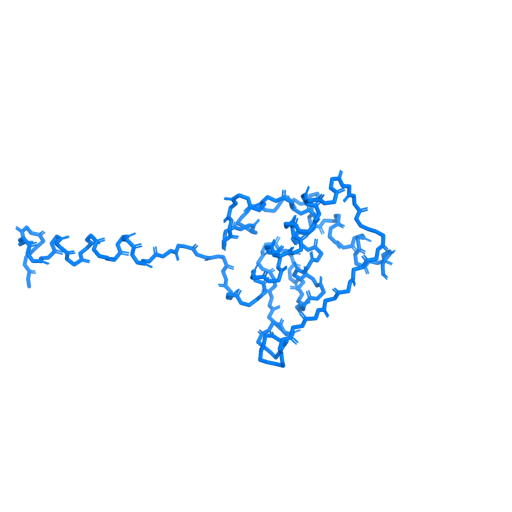12.595 -1.066 1.00 89.44 97 ASP A CA 1
ATOM 708 C C . ASP A 1 97 ? 1.007 12.307 0.060 1.00 89.44 97 ASP A C 1
ATOM 710 O O . ASP A 1 97 ? -0.156 11.968 -0.184 1.00 89.44 97 ASP A O 1
ATOM 714 N N . VAL A 1 98 ? 1.516 12.372 1.290 1.00 94.12 98 VAL A N 1
ATOM 715 C CA . VAL A 1 98 ? 0.765 12.145 2.528 1.00 94.12 98 VAL A CA 1
ATOM 716 C C . VAL A 1 98 ? 0.920 13.395 3.384 1.00 94.12 98 VAL A C 1
ATOM 718 O O . VAL A 1 98 ? 2.029 13.694 3.844 1.00 94.12 98 VAL A O 1
ATOM 721 N N . SER A 1 99 ? -0.182 14.119 3.591 1.00 95.56 99 SER A N 1
ATOM 722 C CA . SER A 1 99 ? -0.175 15.349 4.388 1.00 95.56 99 SER A CA 1
ATOM 723 C C . SER A 1 99 ? 0.061 15.055 5.872 1.00 95.56 99 SER A C 1
ATOM 725 O O . SER A 1 99 ? -0.080 13.917 6.329 1.00 95.56 99 SER A O 1
ATOM 727 N N . ASP A 1 100 ? 0.435 16.070 6.651 1.00 95.62 100 ASP A N 1
ATOM 728 C CA . ASP A 1 100 ? 0.635 15.893 8.093 1.00 95.62 100 ASP A CA 1
ATOM 729 C C . ASP A 1 100 ? -0.678 15.558 8.819 1.00 95.62 100 ASP A C 1
ATOM 731 O O . ASP A 1 100 ? -0.673 14.739 9.739 1.00 95.62 100 ASP A O 1
ATOM 735 N N . GLU A 1 101 ? -1.811 16.082 8.345 1.00 96.62 101 GLU A N 1
ATOM 736 C CA . GLU A 1 101 ? -3.147 15.714 8.827 1.00 96.62 101 GLU A CA 1
ATOM 737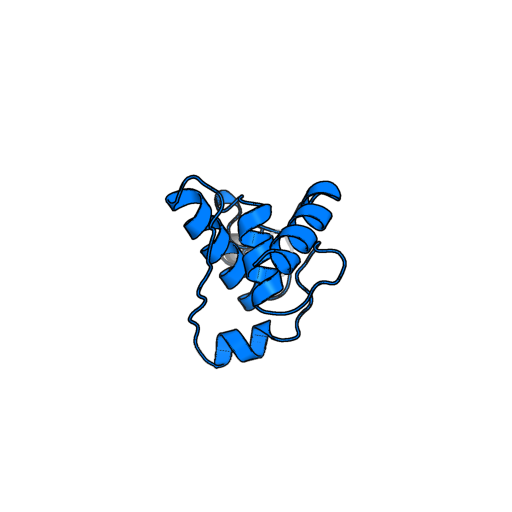 C C . GLU A 1 101 ? -3.428 14.230 8.570 1.00 96.62 101 GLU A C 1
ATOM 739 O O . GLU A 1 101 ? -3.802 13.500 9.486 1.00 96.62 101 GLU A O 1
ATOM 744 N N . GLN A 1 102 ? -3.144 13.741 7.359 1.00 96.25 102 GLN A N 1
ATOM 745 C CA . GLN A 1 102 ? -3.315 12.325 7.023 1.00 96.25 102 GLN A CA 1
ATOM 746 C C . GLN A 1 102 ? -2.397 11.423 7.853 1.00 96.25 102 GLN A C 1
ATOM 748 O O . GLN A 1 102 ? -2.799 10.333 8.253 1.00 96.25 102 GLN A O 1
ATOM 753 N N . LYS A 1 103 ? -1.169 11.857 8.167 1.00 96.25 103 LYS A N 1
ATOM 754 C CA . LYS A 1 103 ? -0.284 11.103 9.075 1.00 96.25 103 LYS A CA 1
ATOM 755 C C . LYS A 1 103 ? -0.897 10.959 10.464 1.00 96.25 103 LYS A C 1
ATOM 757 O O . LYS A 1 103 ? -0.720 9.908 11.082 1.00 96.25 103 LYS A O 1
ATOM 762 N N . GLN A 1 104 ? -1.588 11.987 10.953 1.00 96.31 104 GLN A N 1
ATOM 763 C CA . GLN A 1 104 ? -2.294 11.918 12.227 1.00 96.31 104 GLN A CA 1
ATOM 764 C C . GLN A 1 104 ? -3.510 10.988 12.133 1.00 96.31 104 GLN A C 1
ATOM 766 O O . GLN A 1 104 ? -3.626 10.073 12.943 1.00 96.31 104 GLN A O 1
ATOM 771 N N . GLU A 1 105 ? -4.328 11.116 11.087 1.00 95.94 105 GLU A N 1
ATOM 772 C CA . GLU A 1 105 ? -5.479 10.236 10.847 1.00 95.94 105 GLU A CA 1
ATOM 773 C C . GLU A 1 105 ? -5.082 8.753 10.761 1.00 95.94 105 GLU A C 1
ATOM 775 O O . GLU A 1 105 ? -5.790 7.892 11.279 1.00 95.94 105 GLU A O 1
ATOM 780 N N . ILE A 1 106 ? -3.926 8.427 10.167 1.00 96.44 106 ILE A N 1
ATOM 781 C CA . ILE A 1 106 ? -3.403 7.048 10.138 1.00 96.44 106 ILE A CA 1
ATOM 782 C C . ILE A 1 106 ? -3.138 6.531 11.554 1.00 96.44 106 ILE A C 1
ATOM 784 O O . ILE A 1 106 ? -3.457 5.381 11.860 1.00 96.44 106 ILE A O 1
ATOM 788 N N . ARG A 1 107 ? -2.543 7.358 12.422 1.00 95.19 107 ARG A N 1
ATOM 789 C CA . ARG A 1 107 ? -2.273 6.981 13.819 1.00 95.19 107 ARG A CA 1
ATOM 790 C C . ARG A 1 107 ? -3.573 6.782 14.582 1.00 95.19 107 ARG A C 1
ATOM 792 O O . ARG A 1 107 ? -3.697 5.804 15.313 1.00 95.19 107 ARG A O 1
ATOM 799 N N . ASP A 1 108 ? -4.538 7.666 14.374 1.00 94.31 108 ASP A N 1
ATOM 800 C CA . ASP A 1 108 ? -5.840 7.587 15.028 1.00 94.31 108 ASP A CA 1
ATOM 801 C C . ASP A 1 108 ? -6.615 6.349 14.561 1.00 94.31 108 ASP A C 1
ATOM 803 O O . ASP A 1 108 ? -7.195 5.640 15.381 1.00 94.31 108 ASP A O 1
ATOM 807 N N . PHE A 1 109 ? -6.560 6.019 13.269 1.00 93.69 109 PHE A N 1
ATOM 808 C CA . PHE A 1 109 ? -7.168 4.807 12.722 1.00 93.69 109 PHE A CA 1
ATOM 809 C C . PHE A 1 109 ? -6.567 3.536 13.342 1.00 93.69 109 PHE A C 1
ATOM 811 O O . PHE A 1 109 ? -7.303 2.630 13.721 1.00 93.69 109 PHE A O 1
ATOM 818 N N . LEU A 1 110 ? -5.241 3.486 13.512 1.00 92.44 110 LEU A N 1
ATOM 819 C CA . LEU A 1 110 ? -4.547 2.349 14.135 1.00 92.44 110 LEU A CA 1
ATOM 820 C C . LEU A 1 110 ? -4.835 2.186 15.635 1.00 92.44 110 LEU A C 1
ATOM 822 O O . LEU A 1 110 ? -4.685 1.085 16.150 1.00 92.44 110 LEU A O 1
ATOM 826 N N . ASN A 1 111 ? -5.200 3.259 16.340 1.00 89.06 111 ASN A N 1
ATOM 827 C CA . ASN A 1 111 ? -5.507 3.207 17.774 1.00 89.06 111 ASN A CA 1
ATOM 828 C C . ASN A 1 111 ? -6.972 2.841 18.064 1.00 89.06 111 ASN A C 1
ATOM 830 O O . ASN A 1 111 ? -7.280 2.419 19.176 1.00 89.06 111 ASN A O 1
ATOM 834 N N . ASN A 1 112 ? -7.865 3.038 17.092 1.00 78.56 112 ASN A N 1
ATOM 835 C CA . ASN A 1 112 ? -9.313 2.866 17.243 1.00 78.56 112 ASN A CA 1
ATOM 836 C C . ASN A 1 112 ? -9.861 1.589 16.575 1.00 78.56 112 ASN A C 1
ATOM 838 O O . ASN A 1 112 ? -11.079 1.408 16.544 1.00 78.56 112 ASN A O 1
ATOM 842 N N . THR A 1 113 ? -8.984 0.729 16.047 1.00 61.22 113 THR A N 1
ATOM 843 C CA . THR A 1 113 ? -9.319 -0.512 15.325 1.00 61.22 113 THR A CA 1
ATOM 844 C C . THR A 1 113 ? -8.533 -1.680 15.901 1.00 61.22 113 THR A C 1
ATOM 846 O O . THR A 1 113 ? -9.116 -2.778 16.036 1.00 61.22 113 THR A O 1
#

Radius of gyration: 17.12 Å; chains: 1; bounding box: 45×32×51 Å

pLDDT: mean 91.86, std 6.56, range [61.22, 96.69]